Protein AF-A0A6B2G259-F1 (afdb_monomer_lite)

Secondary structure (DSSP, 8-state):
-HHHHHHHHHHHHHTS-HHHHHHHHTTTHHHHHHHHHHHS-HHHHHHHHHHHHHHHHH--HHHHHHHHTTTHHHHHHHHHHH-S-HHHHHHHHHHHHHHHHHHHHTT-HHHHHHHHHHTT-HHHHHHHHHTTT-

Foldseek 3Di:
DVLLVVLLVLLVQLLDDPVSVVVCVVVPCVVVLLVCLVPNDPSNVQSSLSNVLSNLVNDAPVRCVVVLVDCNLLSLLVQLVVPPCVVSVVSSLVSVVSVCVRCVVVVNNVVSVVSNVVSVVVVSNVVVVVVVVD

Organism: Myxobolus squamalis (NCBI:txid59785)

pLDDT: mean 87.0, std 11.61, range [33.44, 96.0]

Sequence (134 aa):
KIKKELYWLLSNIAAGSRQQMLTLFSLNLFSQIIRDLELGEFQVKREACWVISNIMHVCTIEEVQPFIDSKILFFMKKFLESGDDTQMISVVLEVFVILFRMYTSNNKKYYFCEKIEESGCNSFITTHFRSRCD

Structure (mmCIF, N/CA/C/O backbone):
data_AF-A0A6B2G259-F1
#
_entry.id   AF-A0A6B2G259-F1
#
loop_
_atom_site.group_PDB
_atom_site.id
_atom_site.type_symbol
_atom_site.label_atom_id
_atom_site.label_alt_id
_atom_site.label_comp_id
_atom_site.label_asym_id
_atom_site.label_entity_id
_atom_site.label_seq_id
_atom_site.pdbx_PDB_ins_code
_atom_site.Cartn_x
_atom_site.Cartn_y
_atom_site.Cartn_z
_atom_site.occupancy
_atom_site.B_iso_or_equiv
_atom_site.auth_seq_id
_atom_site.auth_comp_id
_atom_site.auth_asym_id
_atom_site.auth_atom_id
_atom_site.pdbx_PDB_model_num
ATOM 1 N N . LYS A 1 1 ? -12.751 -6.385 15.600 1.00 81.31 1 LYS A N 1
ATOM 2 C CA . LYS A 1 1 ? -11.960 -7.538 16.119 1.00 81.31 1 LYS A CA 1
ATOM 3 C C . LYS A 1 1 ? -11.702 -8.614 15.055 1.00 81.31 1 LYS A C 1
ATOM 5 O O . LYS A 1 1 ? -10.555 -8.743 14.665 1.00 81.31 1 LYS A O 1
ATOM 10 N N . ILE A 1 2 ? -12.730 -9.283 14.510 1.00 91.88 2 ILE A N 1
ATOM 11 C CA . ILE A 1 2 ? -12.572 -10.371 13.511 1.00 91.88 2 ILE A CA 1
ATOM 12 C C . ILE A 1 2 ? -11.746 -9.947 12.285 1.00 91.88 2 ILE A C 1
ATOM 14 O O . ILE A 1 2 ? -10.771 -10.603 11.951 1.00 91.88 2 ILE A O 1
ATOM 18 N N . LYS A 1 3 ? -12.071 -8.812 11.646 1.00 92.12 3 LYS A N 1
ATOM 19 C CA . LYS A 1 3 ? -11.311 -8.324 10.477 1.00 92.12 3 LYS A CA 1
ATOM 20 C C . LYS A 1 3 ? -9.823 -8.096 10.762 1.00 92.12 3 LYS A C 1
ATOM 22 O O . LYS A 1 3 ? -8.993 -8.360 9.907 1.00 92.12 3 LYS A O 1
ATOM 27 N N . LYS A 1 4 ? -9.493 -7.616 11.964 1.00 92.62 4 LYS A N 1
ATOM 28 C CA . LYS A 1 4 ? -8.105 -7.406 12.388 1.00 92.62 4 LYS A CA 1
ATOM 29 C C . LYS A 1 4 ? -7.357 -8.741 12.445 1.00 92.62 4 LYS A C 1
ATOM 31 O O . LYS A 1 4 ? -6.281 -8.858 11.882 1.00 92.62 4 LYS A O 1
ATOM 36 N N . GLU A 1 5 ? -7.948 -9.743 13.094 1.00 94.06 5 GLU A N 1
ATOM 37 C CA . GLU A 1 5 ? -7.369 -11.091 13.202 1.00 94.06 5 GLU A CA 1
ATOM 38 C C . GLU A 1 5 ? -7.267 -11.778 11.835 1.00 94.06 5 GLU A C 1
ATOM 40 O O . GLU A 1 5 ? -6.277 -12.447 11.555 1.00 94.06 5 GLU A O 1
ATOM 45 N N . LEU A 1 6 ? -8.244 -11.548 10.953 1.00 94.19 6 LEU A N 1
ATOM 46 C CA . LEU A 1 6 ? -8.196 -12.019 9.573 1.00 94.19 6 LEU A CA 1
ATOM 47 C C . LEU A 1 6 ? -7.020 -11.400 8.807 1.00 94.19 6 LEU A C 1
ATOM 49 O O . LEU A 1 6 ? -6.261 -12.133 8.187 1.00 94.19 6 LEU A O 1
ATOM 53 N N . TYR A 1 7 ? -6.838 -10.078 8.856 1.00 95.31 7 TYR A N 1
ATOM 54 C CA . TYR A 1 7 ? -5.707 -9.436 8.178 1.00 95.31 7 TYR A CA 1
ATOM 55 C C . TYR A 1 7 ? -4.359 -9.842 8.765 1.00 95.31 7 TYR A C 1
ATOM 57 O O . TYR A 1 7 ? -3.420 -10.067 8.008 1.00 95.31 7 TYR A O 1
ATOM 65 N N . TRP A 1 8 ? -4.284 -10.025 10.081 1.00 94.00 8 TRP A N 1
ATOM 66 C CA . TRP A 1 8 ? -3.103 -10.591 10.725 1.00 94.00 8 TRP A CA 1
ATOM 67 C C . TRP A 1 8 ? -2.791 -12.011 10.216 1.00 94.00 8 TRP A C 1
ATOM 69 O O . TRP A 1 8 ? -1.645 -12.340 9.929 1.00 94.00 8 TRP A O 1
ATOM 79 N N . LEU A 1 9 ? -3.804 -12.862 10.034 1.00 95.12 9 LEU A N 1
ATOM 80 C CA . LEU A 1 9 ? -3.608 -14.189 9.445 1.00 95.12 9 LEU A CA 1
ATOM 81 C C . LEU A 1 9 ? -3.151 -14.095 7.980 1.00 95.12 9 LEU A C 1
ATOM 83 O O . LEU A 1 9 ? -2.232 -14.802 7.568 1.00 95.12 9 LEU A O 1
ATOM 87 N N . LEU A 1 10 ? -3.779 -13.219 7.193 1.00 94.50 10 LEU A N 1
ATOM 88 C CA . LEU A 1 10 ? -3.440 -13.016 5.784 1.00 94.50 10 LEU A CA 1
ATOM 89 C C . LEU A 1 10 ? -2.017 -12.480 5.605 1.00 94.50 10 LEU A C 1
ATOM 91 O O . LEU A 1 10 ? -1.360 -12.860 4.639 1.00 94.50 10 LEU A O 1
ATOM 95 N N . SER A 1 11 ? -1.515 -11.645 6.518 1.00 93.38 11 SER A N 1
ATOM 96 C CA . SER A 1 11 ? -0.155 -11.103 6.419 1.00 93.38 11 SER A CA 1
ATOM 97 C C . SER A 1 11 ? 0.889 -12.201 6.618 1.00 93.38 11 SER A C 1
ATOM 99 O O . SER A 1 11 ? 1.888 -12.218 5.899 1.00 93.38 11 SER A O 1
ATOM 101 N N . ASN A 1 12 ? 0.618 -13.173 7.494 1.00 94.94 12 ASN A N 1
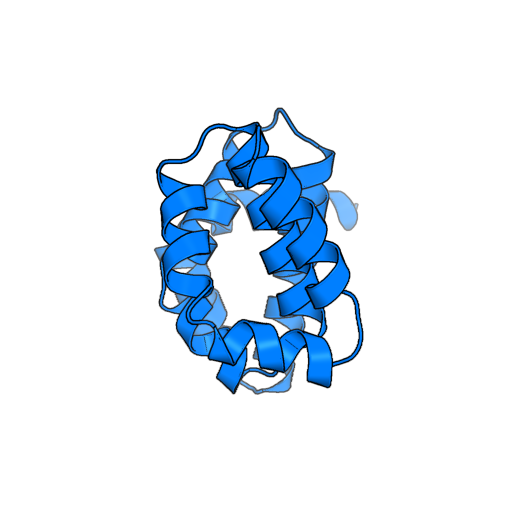ATOM 102 C CA . ASN A 1 12 ? 1.460 -14.359 7.664 1.00 94.94 12 ASN A CA 1
ATOM 103 C C . ASN A 1 12 ? 1.464 -15.248 6.411 1.00 94.94 12 ASN A C 1
ATOM 105 O O . ASN A 1 12 ? 2.514 -15.759 6.030 1.00 94.94 12 ASN A O 1
ATOM 109 N N . ILE A 1 13 ? 0.316 -15.410 5.740 1.00 93.00 13 ILE A N 1
ATOM 110 C CA . ILE A 1 13 ? 0.242 -16.144 4.463 1.00 93.00 13 ILE A CA 1
ATOM 111 C C . ILE A 1 13 ? 1.016 -15.394 3.370 1.00 93.00 13 ILE A C 1
ATOM 113 O O . ILE A 1 13 ? 1.778 -16.012 2.628 1.00 93.00 13 ILE A O 1
ATOM 117 N N . ALA A 1 14 ? 0.864 -14.069 3.297 1.00 92.38 14 ALA A N 1
ATOM 118 C CA . ALA A 1 14 ? 1.564 -13.217 2.338 1.00 92.38 14 ALA A CA 1
ATOM 119 C C . ALA A 1 14 ? 3.091 -13.238 2.517 1.00 92.38 14 ALA A C 1
ATOM 121 O O . ALA A 1 14 ? 3.812 -13.143 1.530 1.00 92.38 14 ALA A O 1
ATOM 122 N N . ALA A 1 15 ? 3.577 -13.383 3.754 1.00 91.62 15 ALA A N 1
ATOM 123 C CA . ALA A 1 15 ? 5.002 -13.513 4.074 1.00 91.62 15 ALA A CA 1
ATOM 124 C C . ALA A 1 15 ? 5.578 -14.915 3.797 1.00 91.62 15 ALA A C 1
ATOM 126 O O . ALA A 1 15 ? 6.773 -15.138 3.986 1.00 91.62 15 ALA A O 1
ATOM 127 N N . GLY A 1 16 ? 4.733 -15.873 3.407 1.00 90.31 16 GLY A N 1
ATOM 128 C CA . GLY A 1 16 ? 5.135 -17.237 3.096 1.00 90.31 16 GLY A CA 1
ATOM 129 C C . GLY A 1 16 ? 5.794 -17.377 1.719 1.00 90.31 16 GLY A C 1
ATOM 130 O O . GLY A 1 16 ? 6.487 -16.499 1.213 1.00 90.31 16 GLY A O 1
ATOM 131 N N . SER A 1 17 ? 5.584 -18.525 1.081 1.00 90.38 17 SER A N 1
ATOM 132 C CA . SER A 1 17 ? 6.085 -18.789 -0.271 1.00 90.38 17 SER A CA 1
ATOM 133 C C . SER A 1 17 ? 5.356 -17.957 -1.333 1.00 90.38 17 SER A C 1
ATOM 135 O O . SER A 1 17 ? 4.186 -17.607 -1.178 1.00 90.38 17 SER A O 1
ATOM 137 N N . ARG A 1 18 ? 5.998 -17.735 -2.489 1.00 88.81 18 ARG A N 1
ATOM 138 C CA . ARG A 1 18 ? 5.353 -17.073 -3.636 1.00 88.81 18 ARG A CA 1
ATOM 139 C C . ARG A 1 18 ? 4.046 -17.759 -4.049 1.00 88.81 18 ARG A C 1
ATOM 141 O O . ARG A 1 18 ? 3.097 -17.072 -4.395 1.00 88.81 18 ARG A O 1
ATOM 148 N N . GLN A 1 19 ? 3.953 -19.086 -3.933 1.00 90.75 19 GLN A N 1
ATOM 149 C CA . GLN A 1 19 ? 2.709 -19.810 -4.202 1.00 90.75 19 GLN A CA 1
ATOM 150 C C . GLN A 1 19 ? 1.589 -19.427 -3.222 1.00 90.75 19 GLN A C 1
ATOM 152 O O . GLN A 1 19 ? 0.459 -19.224 -3.652 1.00 90.75 19 GLN A O 1
ATOM 157 N N . GLN A 1 20 ? 1.897 -19.297 -1.927 1.00 91.38 20 GLN A N 1
ATOM 158 C CA . GLN A 1 20 ? 0.939 -18.854 -0.904 1.00 91.38 20 GLN A CA 1
ATOM 159 C C . GLN A 1 20 ? 0.521 -17.396 -1.097 1.00 91.38 20 GLN A C 1
ATOM 161 O O . GLN A 1 20 ? -0.625 -17.041 -0.851 1.00 91.38 20 GLN A O 1
ATOM 166 N N . MET A 1 21 ? 1.425 -16.545 -1.571 1.00 89.81 21 MET A N 1
ATOM 167 C CA . MET A 1 21 ? 1.065 -15.179 -1.928 1.00 89.81 21 MET A CA 1
ATOM 168 C C . MET A 1 21 ? 0.157 -15.155 -3.171 1.00 89.81 21 MET A C 1
ATOM 170 O O . MET A 1 21 ? -0.875 -14.488 -3.159 1.00 89.81 21 MET A O 1
ATOM 174 N N . LEU A 1 22 ? 0.464 -15.933 -4.214 1.00 88.75 22 LEU A N 1
ATOM 175 C CA . LEU A 1 22 ? -0.356 -16.009 -5.431 1.00 88.75 22 LEU A CA 1
ATOM 176 C C . LEU A 1 22 ? -1.771 -16.538 -5.164 1.00 88.75 22 LEU A C 1
ATOM 178 O O . LEU A 1 22 ? -2.713 -16.126 -5.842 1.00 88.75 22 LEU A O 1
ATOM 182 N N . THR A 1 23 ? -1.968 -17.395 -4.156 1.00 88.50 23 THR A N 1
ATOM 183 C CA . THR A 1 23 ? -3.328 -17.773 -3.745 1.00 88.50 23 THR A CA 1
ATOM 184 C C . THR A 1 23 ? -4.098 -16.608 -3.128 1.00 88.50 23 THR A C 1
ATOM 186 O O . THR A 1 23 ? -5.318 -16.604 -3.198 1.00 88.50 23 THR A O 1
ATOM 189 N N . LEU A 1 24 ? -3.444 -15.581 -2.574 1.00 87.25 24 LEU A N 1
ATOM 190 C CA . LEU A 1 24 ? -4.141 -14.362 -2.143 1.00 87.25 24 LEU A CA 1
ATOM 191 C C . LEU A 1 24 ? -4.642 -13.547 -3.338 1.00 87.25 24 LEU A C 1
ATOM 193 O O . LEU A 1 24 ? -5.725 -12.960 -3.266 1.00 87.25 24 LEU A O 1
ATOM 197 N N . PHE A 1 25 ? -3.896 -13.555 -4.447 1.00 83.19 25 PHE A N 1
ATOM 198 C CA . PHE A 1 25 ? -4.300 -12.872 -5.675 1.00 83.19 25 PHE A CA 1
ATOM 199 C C . PHE A 1 25 ? -5.579 -13.456 -6.277 1.00 83.19 25 PHE A C 1
ATOM 201 O O . PHE A 1 25 ? -6.441 -12.707 -6.740 1.00 83.19 25 PHE A O 1
ATOM 208 N N . SER A 1 26 ? -5.749 -14.776 -6.215 1.00 81.88 26 SER A N 1
ATOM 209 C CA . SER A 1 26 ? -6.932 -15.448 -6.761 1.00 81.88 26 SER A CA 1
ATOM 210 C C . SER A 1 26 ? -8.206 -15.261 -5.927 1.00 81.88 26 SER A C 1
ATOM 212 O O . SER A 1 26 ? -9.299 -15.526 -6.420 1.00 81.88 26 SER A O 1
ATOM 214 N N . LEU A 1 27 ? -8.101 -14.770 -4.688 1.00 82.00 27 LEU A N 1
ATOM 215 C CA . LEU A 1 27 ? -9.230 -14.633 -3.758 1.00 82.00 27 LEU A CA 1
ATOM 216 C C . LEU A 1 27 ? -9.958 -13.277 -3.842 1.00 82.00 27 LEU A C 1
ATOM 218 O O . LEU A 1 27 ? -10.805 -12.988 -2.998 1.00 82.00 27 LEU A O 1
ATOM 222 N N . ASN A 1 28 ? -9.636 -12.424 -4.824 1.00 75.62 28 ASN A N 1
ATOM 223 C CA . ASN A 1 28 ? -10.167 -11.055 -4.952 1.00 75.62 28 ASN A CA 1
ATOM 224 C C . ASN A 1 28 ? -10.015 -10.215 -3.659 1.00 75.62 28 ASN A C 1
ATOM 226 O O . ASN A 1 28 ? -10.785 -9.291 -3.388 1.00 75.62 28 ASN A O 1
ATOM 230 N N . LEU A 1 29 ? -9.004 -10.526 -2.842 1.00 83.69 29 LEU A N 1
ATOM 231 C CA . LEU A 1 29 ? -8.780 -9.875 -1.550 1.00 83.69 29 LEU A CA 1
ATOM 232 C C . LEU A 1 29 ? -8.358 -8.410 -1.697 1.00 83.69 29 LEU A C 1
ATOM 234 O O . LEU A 1 29 ? -8.543 -7.625 -0.773 1.00 83.69 29 LEU A O 1
ATOM 238 N N . PHE A 1 30 ? -7.835 -8.001 -2.851 1.00 82.62 30 PHE A N 1
ATOM 239 C CA . PHE A 1 30 ? -7.326 -6.639 -3.031 1.00 82.62 30 PHE A CA 1
ATOM 240 C C . PHE A 1 30 ? -8.400 -5.576 -3.005 1.00 82.62 30 PHE A C 1
ATOM 242 O O . PHE A 1 30 ? -8.236 -4.563 -2.330 1.00 82.62 30 PHE A O 1
ATOM 249 N N . SER A 1 31 ? -9.529 -5.822 -3.665 1.00 85.69 31 SER A N 1
ATOM 250 C CA . SER A 1 31 ? -10.671 -4.910 -3.606 1.00 85.69 31 SER A CA 1
ATOM 251 C C . SER A 1 31 ? -11.164 -4.728 -2.161 1.00 85.69 31 SER A C 1
ATOM 253 O O . SER A 1 31 ? -11.552 -3.629 -1.760 1.00 85.69 31 SER A O 1
ATOM 255 N N . GLN A 1 32 ? -11.081 -5.784 -1.345 1.00 89.88 32 GLN A N 1
ATOM 256 C CA . GLN A 1 32 ? -11.395 -5.748 0.081 1.00 89.88 32 GLN A CA 1
ATOM 257 C C . GLN A 1 32 ? -10.362 -4.953 0.892 1.00 89.88 32 GLN A C 1
ATOM 259 O O . GLN A 1 32 ? -10.752 -4.085 1.673 1.00 89.88 32 GLN A O 1
ATOM 264 N N . ILE A 1 33 ? -9.069 -5.213 0.678 1.00 90.44 33 ILE A N 1
ATOM 265 C CA . ILE A 1 33 ? -7.956 -4.540 1.361 1.00 90.44 33 ILE A CA 1
ATOM 266 C C . ILE A 1 33 ? -7.992 -3.034 1.098 1.00 90.44 33 ILE A C 1
ATOM 268 O O . ILE A 1 33 ? -7.974 -2.252 2.042 1.00 90.44 33 ILE A O 1
ATOM 272 N N . ILE A 1 34 ? -8.113 -2.619 -0.166 1.00 88.06 34 ILE A N 1
ATOM 273 C CA . ILE A 1 34 ? -8.213 -1.205 -0.563 1.00 88.06 34 ILE A CA 1
ATOM 274 C C . ILE A 1 34 ? -9.407 -0.534 0.127 1.00 88.06 34 ILE A C 1
ATOM 276 O O . ILE A 1 34 ? -9.270 0.555 0.685 1.00 88.06 34 ILE A O 1
ATOM 280 N N . ARG A 1 35 ? -10.566 -1.201 0.162 1.00 89.88 35 ARG A N 1
ATOM 281 C CA . ARG A 1 35 ? -11.760 -0.669 0.829 1.00 89.88 35 ARG A CA 1
ATOM 282 C C . ARG A 1 35 ? -11.573 -0.512 2.337 1.00 89.88 35 ARG A C 1
ATOM 284 O O . ARG A 1 35 ? -11.993 0.497 2.898 1.00 89.88 35 ARG A O 1
ATOM 291 N N . ASP A 1 36 ? -10.969 -1.492 3.001 1.00 92.44 36 ASP A N 1
ATOM 292 C CA . ASP A 1 36 ? -10.747 -1.432 4.448 1.00 92.44 36 ASP A CA 1
ATOM 293 C C . ASP A 1 36 ? -9.594 -0.479 4.823 1.00 92.44 36 ASP A C 1
ATOM 295 O O . ASP A 1 36 ? -9.643 0.117 5.896 1.00 92.44 36 ASP A O 1
ATOM 299 N N . LEU A 1 37 ? -8.612 -0.246 3.946 1.00 90.12 37 LEU A N 1
ATOM 300 C CA . LEU A 1 37 ? -7.628 0.836 4.103 1.00 90.12 37 LEU A CA 1
ATOM 301 C C . LEU A 1 37 ? -8.297 2.223 4.046 1.00 90.12 37 LEU A C 1
ATOM 303 O O . LEU A 1 37 ? -7.917 3.136 4.788 1.00 90.12 37 LEU A O 1
ATOM 307 N N . GLU A 1 38 ? -9.337 2.381 3.224 1.00 87.69 38 GLU A N 1
ATOM 308 C CA . GLU A 1 38 ? -10.106 3.625 3.113 1.00 87.69 38 GLU A CA 1
ATOM 309 C C . GLU A 1 38 ? -11.045 3.833 4.306 1.00 87.69 38 GLU A C 1
ATOM 311 O O . GLU A 1 38 ? -10.963 4.852 4.997 1.00 87.69 38 GLU A O 1
ATOM 316 N N . LEU A 1 39 ? -11.895 2.844 4.586 1.00 89.00 39 LEU A N 1
ATOM 317 C CA . LEU A 1 39 ? -13.062 2.986 5.465 1.00 89.00 39 LEU A CA 1
ATOM 318 C C . LEU A 1 39 ? -12.930 2.265 6.812 1.00 89.00 39 LEU A C 1
ATOM 320 O O . LEU A 1 39 ? -13.770 2.452 7.688 1.00 89.00 39 LEU A O 1
ATOM 324 N N . GLY A 1 40 ? -11.925 1.404 6.979 1.00 88.69 40 GLY A N 1
ATOM 325 C CA . GLY A 1 40 ? -11.764 0.595 8.184 1.00 88.69 40 GLY A CA 1
ATOM 326 C C . GLY A 1 40 ? -11.326 1.402 9.404 1.00 88.69 40 GLY A C 1
ATOM 327 O O . GLY A 1 40 ? -10.811 2.510 9.306 1.00 88.69 40 GLY A O 1
ATOM 328 N N . GLU A 1 41 ? -11.486 0.822 10.588 1.00 92.38 41 GLU A N 1
ATOM 329 C CA . GLU A 1 41 ? -10.906 1.376 11.814 1.00 92.38 41 GLU A CA 1
ATOM 330 C C . GLU A 1 41 ? -9.375 1.296 11.777 1.00 92.38 41 GLU A C 1
ATOM 332 O O . GLU A 1 41 ? -8.809 0.413 11.130 1.00 92.38 41 GLU A O 1
ATOM 337 N N . PHE A 1 42 ? -8.694 2.160 12.534 1.00 89.06 42 PHE A N 1
ATOM 338 C CA . PHE A 1 42 ? -7.230 2.258 12.536 1.00 89.06 42 PHE A CA 1
ATOM 339 C C . PHE A 1 42 ? -6.516 0.901 12.684 1.00 89.06 42 PHE A C 1
ATOM 341 O O . PHE A 1 42 ? -5.627 0.584 11.900 1.00 89.06 42 PHE A O 1
ATOM 348 N N . GLN A 1 43 ? -6.955 0.049 13.619 1.00 91.75 43 GLN A N 1
ATOM 349 C CA . GLN A 1 43 ? -6.355 -1.279 13.807 1.00 91.75 43 GLN A CA 1
ATOM 350 C C . GLN A 1 43 ? -6.509 -2.180 12.573 1.00 91.75 43 GLN A C 1
ATOM 352 O O . GLN A 1 43 ? -5.609 -2.948 12.264 1.00 91.75 43 GLN A O 1
ATOM 357 N N . VAL A 1 44 ? -7.635 -2.093 11.861 1.00 94.19 44 VAL A N 1
ATOM 358 C CA . VAL A 1 44 ? -7.870 -2.863 10.631 1.00 94.19 44 VAL A CA 1
ATOM 359 C C . VAL A 1 44 ? -6.992 -2.331 9.502 1.00 94.19 44 VAL A C 1
ATOM 361 O O . VAL A 1 44 ? -6.361 -3.128 8.813 1.00 94.19 44 VAL A O 1
ATOM 364 N N . LYS A 1 45 ? -6.893 -1.003 9.352 1.00 92.88 45 LYS A N 1
ATOM 365 C CA . LYS A 1 45 ? -6.004 -0.364 8.368 1.00 92.88 45 LYS A CA 1
ATOM 366 C C . LYS A 1 45 ? -4.553 -0.785 8.574 1.00 92.88 45 LYS A C 1
ATOM 368 O O . LYS A 1 45 ? -3.861 -1.093 7.608 1.00 92.88 45 LYS A O 1
ATOM 373 N N . ARG A 1 46 ? -4.111 -0.827 9.832 1.00 92.62 46 ARG A N 1
ATOM 374 C CA . ARG A 1 46 ? -2.749 -1.206 10.203 1.00 92.62 46 ARG A CA 1
ATOM 375 C C . ARG A 1 46 ? -2.409 -2.628 9.759 1.00 92.62 46 ARG A C 1
ATOM 377 O O . ARG A 1 46 ? -1.424 -2.829 9.059 1.00 92.62 46 ARG A O 1
ATOM 384 N N . GLU A 1 47 ? -3.253 -3.603 10.095 1.00 94.69 47 GLU A N 1
ATOM 385 C CA . GLU A 1 47 ? -3.031 -4.997 9.683 1.00 94.69 47 GLU A CA 1
ATOM 386 C C . GLU A 1 47 ? -3.178 -5.181 8.163 1.00 94.69 47 GLU A C 1
ATOM 388 O O . GLU A 1 47 ? -2.411 -5.917 7.550 1.00 94.69 47 GLU A O 1
ATOM 393 N N . ALA A 1 48 ? -4.109 -4.472 7.518 1.00 93.38 48 ALA A N 1
ATOM 394 C CA . ALA A 1 48 ? -4.237 -4.489 6.060 1.00 93.38 48 ALA A CA 1
ATOM 395 C C . ALA A 1 48 ? -2.974 -3.947 5.362 1.00 93.38 48 ALA A C 1
ATOM 397 O O . ALA A 1 48 ? -2.552 -4.477 4.334 1.00 93.38 48 ALA A O 1
ATOM 398 N N . CYS A 1 49 ? -2.330 -2.929 5.937 1.00 93.25 49 CYS A N 1
ATOM 399 C CA . CYS A 1 49 ? -1.073 -2.394 5.424 1.00 93.25 49 CYS A CA 1
ATOM 400 C C . CYS A 1 49 ? 0.089 -3.392 5.573 1.00 93.25 49 CYS A C 1
ATOM 402 O O . CYS A 1 49 ? 0.924 -3.480 4.675 1.00 93.25 49 CYS A O 1
ATOM 404 N N . TRP A 1 50 ? 0.113 -4.198 6.640 1.00 94.12 50 TRP A N 1
ATOM 405 C CA . TRP A 1 50 ? 1.064 -5.311 6.772 1.00 94.12 50 TRP A CA 1
ATOM 406 C C . TRP A 1 50 ? 0.900 -6.357 5.669 1.00 94.12 50 TRP A C 1
ATOM 408 O O . TRP A 1 50 ? 1.895 -6.798 5.094 1.00 94.12 50 TRP A O 1
ATOM 418 N N . VAL A 1 51 ? -0.342 -6.721 5.328 1.00 93.75 51 VAL A N 1
ATOM 419 C CA . VAL A 1 51 ? -0.615 -7.631 4.201 1.00 93.75 51 VAL A CA 1
ATOM 420 C C . VAL A 1 51 ? -0.022 -7.074 2.911 1.00 93.75 51 VAL A C 1
ATOM 422 O O . VAL A 1 51 ? 0.715 -7.778 2.228 1.00 93.75 51 VAL A O 1
ATOM 425 N N . ILE A 1 52 ? -0.302 -5.805 2.596 1.00 91.88 52 ILE A N 1
ATOM 426 C CA . ILE A 1 52 ? 0.244 -5.146 1.405 1.00 91.88 52 ILE A CA 1
ATOM 427 C C . ILE A 1 52 ? 1.768 -5.159 1.414 1.00 91.88 52 ILE A C 1
ATOM 429 O O . ILE A 1 52 ? 2.357 -5.518 0.400 1.00 91.88 52 ILE A O 1
ATOM 433 N N . SER A 1 53 ? 2.402 -4.799 2.533 1.00 93.25 53 SER A N 1
ATOM 434 C CA . SER A 1 53 ? 3.863 -4.770 2.623 1.00 93.25 53 SER A CA 1
ATOM 435 C C . SER A 1 53 ? 4.460 -6.119 2.242 1.00 93.25 53 SER A C 1
ATOM 437 O O . SER A 1 53 ? 5.256 -6.201 1.309 1.00 93.25 53 SER A O 1
ATOM 439 N N . ASN A 1 54 ? 3.985 -7.194 2.876 1.00 93.88 54 ASN A N 1
ATOM 440 C CA . ASN A 1 54 ? 4.472 -8.550 2.621 1.00 93.88 54 ASN A CA 1
ATOM 441 C C . ASN A 1 54 ? 4.257 -8.979 1.166 1.00 93.88 54 ASN A C 1
ATOM 443 O O . ASN A 1 54 ? 5.136 -9.596 0.573 1.00 93.88 54 ASN A O 1
ATOM 447 N N . ILE A 1 55 ? 3.128 -8.597 0.566 1.00 91.38 55 ILE A N 1
ATOM 448 C CA . ILE A 1 55 ? 2.856 -8.846 -0.852 1.00 91.38 55 ILE A CA 1
ATOM 449 C C . ILE A 1 55 ? 3.877 -8.125 -1.741 1.00 91.38 55 ILE A C 1
ATOM 451 O O . ILE A 1 55 ? 4.446 -8.747 -2.639 1.00 91.38 55 ILE A O 1
ATOM 455 N N . MET A 1 56 ? 4.170 -6.850 -1.475 1.00 91.38 56 MET A N 1
ATOM 456 C CA . MET A 1 56 ? 5.101 -6.051 -2.283 1.00 91.38 56 MET A CA 1
ATOM 457 C C . MET A 1 56 ? 6.524 -6.627 -2.301 1.00 91.38 56 MET A C 1
ATOM 459 O O . MET A 1 56 ? 7.202 -6.512 -3.319 1.00 91.38 56 MET A O 1
ATOM 463 N N . HIS A 1 57 ? 6.963 -7.303 -1.233 1.00 91.12 57 HIS A N 1
ATOM 464 C CA . HIS A 1 57 ? 8.281 -7.953 -1.178 1.00 91.12 57 HIS A CA 1
ATOM 465 C C . HIS A 1 57 ? 8.464 -9.099 -2.185 1.00 91.12 57 HIS A C 1
ATOM 467 O O . HIS A 1 57 ? 9.598 -9.408 -2.549 1.00 91.12 57 HIS A O 1
ATOM 473 N N . VAL A 1 58 ? 7.381 -9.750 -2.617 1.00 90.12 58 VAL A N 1
ATOM 474 C CA . VAL A 1 58 ? 7.436 -10.977 -3.437 1.00 90.12 58 VAL A CA 1
ATOM 475 C C . VAL A 1 58 ? 6.738 -10.846 -4.793 1.00 90.12 58 VAL A C 1
ATOM 477 O O . VAL A 1 58 ? 6.703 -11.813 -5.565 1.00 90.12 58 VAL A O 1
ATOM 480 N N . CYS A 1 59 ? 6.166 -9.678 -5.091 1.00 89.62 59 CYS A N 1
ATOM 481 C CA . CYS A 1 59 ? 5.487 -9.416 -6.355 1.00 89.62 59 CYS A CA 1
ATOM 482 C C . CYS A 1 59 ? 6.447 -9.051 -7.490 1.00 89.62 59 CYS A C 1
ATOM 484 O O . CYS A 1 59 ? 7.524 -8.490 -7.293 1.00 89.62 59 CYS A O 1
ATOM 486 N N . THR A 1 60 ? 6.001 -9.352 -8.702 1.00 92.50 60 THR A N 1
ATOM 487 C CA . THR A 1 60 ? 6.565 -8.853 -9.960 1.00 92.50 60 THR A CA 1
ATOM 488 C C . THR A 1 60 ? 5.998 -7.475 -10.297 1.00 92.50 60 THR A C 1
ATOM 490 O O . THR A 1 60 ? 4.994 -7.048 -9.724 1.00 92.50 60 THR A O 1
ATOM 493 N N . ILE A 1 61 ? 6.611 -6.770 -11.252 1.00 93.06 61 ILE A N 1
ATOM 494 C CA . ILE A 1 61 ? 6.121 -5.448 -11.657 1.00 93.06 61 ILE A CA 1
ATOM 495 C C . ILE A 1 61 ? 4.728 -5.526 -12.292 1.00 93.06 61 ILE A C 1
ATOM 497 O O . ILE A 1 61 ? 3.907 -4.642 -12.065 1.00 93.06 61 ILE A O 1
ATOM 501 N N . GLU A 1 62 ? 4.429 -6.596 -13.026 1.00 91.50 62 GLU A N 1
ATOM 502 C CA . GLU A 1 62 ? 3.117 -6.849 -13.623 1.00 91.50 62 GLU A CA 1
ATOM 503 C C . GLU A 1 62 ? 2.038 -7.039 -12.552 1.00 91.50 62 GLU A C 1
ATOM 505 O O . GLU A 1 62 ? 0.922 -6.551 -12.706 1.00 91.50 62 GLU A O 1
ATOM 510 N N . GLU A 1 63 ? 2.379 -7.709 -11.450 1.00 90.50 63 GLU A N 1
ATOM 511 C CA . GLU A 1 63 ? 1.471 -7.924 -10.319 1.00 90.50 63 GLU A CA 1
ATOM 512 C C . GLU A 1 63 ? 1.281 -6.661 -9.484 1.00 90.50 63 GLU A C 1
ATOM 514 O O . GLU A 1 63 ? 0.185 -6.432 -8.985 1.00 90.50 63 GLU A O 1
ATOM 519 N N . VAL A 1 64 ? 2.320 -5.834 -9.340 1.00 91.12 64 VAL A N 1
ATOM 520 C CA . VAL A 1 64 ? 2.270 -4.566 -8.597 1.00 91.12 64 VAL A CA 1
ATOM 521 C C . VAL A 1 64 ? 1.506 -3.478 -9.355 1.00 91.12 64 VAL A C 1
ATOM 523 O O . VAL A 1 64 ? 0.863 -2.634 -8.730 1.00 91.12 64 VAL A O 1
ATOM 526 N N . GLN A 1 65 ? 1.537 -3.492 -10.686 1.00 90.69 65 GLN A N 1
ATOM 527 C CA . GLN A 1 65 ? 0.988 -2.424 -11.525 1.00 90.69 65 GLN A CA 1
ATOM 528 C C . GLN A 1 65 ? -0.475 -2.050 -11.187 1.00 90.69 65 GLN A C 1
ATOM 530 O O . GLN A 1 65 ? -0.726 -0.868 -10.939 1.00 90.69 65 GLN A O 1
ATOM 535 N N . PRO A 1 66 ? -1.426 -2.998 -11.038 1.00 87.94 66 PRO A N 1
ATOM 536 C CA . PRO A 1 66 ? -2.806 -2.670 -10.673 1.00 87.94 66 PRO A CA 1
ATOM 537 C C . PRO A 1 66 ? -2.940 -1.995 -9.302 1.00 87.94 66 PRO A C 1
ATOM 539 O O . PRO A 1 66 ? -3.898 -1.263 -9.068 1.00 87.94 66 PRO A O 1
ATOM 542 N N . PHE A 1 67 ? -1.998 -2.227 -8.382 1.00 87.62 67 PHE A N 1
ATOM 543 C CA . PHE A 1 67 ? -1.993 -1.555 -7.084 1.00 87.62 67 PHE A CA 1
ATOM 544 C C . PHE A 1 67 ? -1.558 -0.106 -7.215 1.00 87.62 67 PHE A C 1
ATOM 546 O O . PHE A 1 67 ? -2.196 0.761 -6.619 1.00 87.62 67 PHE A O 1
ATOM 553 N N . ILE A 1 68 ? -0.507 0.159 -7.991 1.00 90.94 68 ILE A N 1
ATOM 554 C CA . ILE A 1 68 ? -0.012 1.518 -8.246 1.00 90.94 68 ILE A CA 1
ATOM 555 C C . ILE A 1 68 ? -1.061 2.353 -8.971 1.00 90.94 68 ILE A C 1
ATOM 557 O O . ILE A 1 68 ? -1.244 3.520 -8.638 1.00 90.94 68 ILE A O 1
ATOM 561 N N . ASP A 1 69 ? -1.800 1.731 -9.884 1.00 87.31 69 ASP A N 1
ATOM 562 C CA . ASP A 1 69 ? -2.885 2.379 -10.622 1.00 87.31 69 ASP A CA 1
ATOM 563 C C . ASP A 1 69 ? -4.160 2.542 -9.765 1.00 87.31 69 ASP A C 1
ATOM 565 O O . ASP A 1 69 ? -5.111 3.217 -10.160 1.00 87.31 69 ASP A O 1
ATOM 569 N N . SER A 1 70 ? -4.182 1.945 -8.567 1.00 84.50 70 SER A N 1
ATOM 570 C CA . SER A 1 70 ? -5.239 2.102 -7.566 1.00 84.50 70 SER A CA 1
ATOM 571 C C . SER A 1 70 ? -4.898 3.181 -6.520 1.00 84.50 70 SER A C 1
ATOM 573 O O . SER A 1 70 ? -3.933 3.931 -6.629 1.00 84.50 70 SER A O 1
ATOM 575 N N . LYS A 1 71 ? -5.675 3.249 -5.431 1.00 84.38 71 LYS A N 1
ATOM 576 C CA . LYS A 1 71 ? -5.477 4.214 -4.334 1.00 84.38 71 LYS A CA 1
ATOM 577 C C . LYS A 1 71 ? -4.338 3.858 -3.362 1.00 84.38 71 LYS A C 1
ATOM 579 O O . LYS A 1 71 ? -4.244 4.470 -2.299 1.00 84.38 71 LYS A O 1
ATOM 584 N N . ILE A 1 72 ? -3.474 2.886 -3.660 1.00 87.81 72 ILE A N 1
ATOM 585 C CA . ILE A 1 72 ? -2.506 2.399 -2.663 1.00 87.81 72 ILE A CA 1
ATOM 586 C C . ILE A 1 72 ? -1.502 3.468 -2.226 1.00 87.81 72 ILE A C 1
ATOM 588 O O . ILE A 1 72 ? -1.238 3.612 -1.032 1.00 87.81 72 ILE A O 1
ATOM 592 N N . LEU A 1 73 ? -1.027 4.284 -3.171 1.00 90.81 73 LEU A N 1
ATOM 593 C CA . LEU A 1 73 ? -0.114 5.390 -2.889 1.00 90.81 73 LEU A CA 1
ATOM 594 C C . LEU A 1 73 ? -0.782 6.456 -2.012 1.00 90.81 73 LEU A C 1
ATOM 596 O O . LEU A 1 73 ? -0.150 7.008 -1.114 1.00 90.81 73 LEU A O 1
ATOM 600 N N . PHE A 1 74 ? -2.081 6.693 -2.205 1.00 88.75 74 PHE A N 1
ATOM 601 C CA . PHE A 1 74 ? -2.856 7.594 -1.355 1.00 88.75 74 PHE A CA 1
ATOM 602 C C . PHE A 1 74 ? -2.972 7.072 0.086 1.00 88.75 74 PHE A C 1
ATOM 604 O O . PHE A 1 74 ? -2.855 7.849 1.033 1.00 88.75 74 PHE A O 1
ATOM 611 N N . PHE A 1 75 ? -3.151 5.764 0.294 1.00 87.94 75 PHE A N 1
ATOM 612 C CA . PHE A 1 75 ? -3.162 5.210 1.654 1.00 87.94 75 PHE A CA 1
ATOM 613 C C . PHE A 1 75 ? -1.787 5.258 2.309 1.00 87.94 75 PHE A C 1
ATOM 615 O O . PHE A 1 75 ? -1.687 5.624 3.478 1.00 87.94 75 PHE A O 1
ATOM 622 N N . MET A 1 76 ? -0.726 4.957 1.560 1.00 90.12 76 MET A N 1
ATOM 623 C CA . MET A 1 76 ? 0.648 5.103 2.045 1.00 90.12 76 MET A CA 1
ATOM 624 C C . MET A 1 76 ? 0.924 6.541 2.491 1.00 90.12 76 MET A C 1
ATOM 626 O O . MET A 1 76 ? 1.429 6.749 3.592 1.00 90.12 76 MET A O 1
ATOM 630 N N . LYS A 1 77 ? 0.491 7.539 1.708 1.00 89.75 77 LYS A N 1
ATOM 631 C CA . LYS A 1 77 ? 0.535 8.952 2.109 1.00 89.75 77 LYS A CA 1
ATOM 632 C C . LYS A 1 77 ? -0.154 9.195 3.446 1.00 89.75 77 LYS A C 1
ATOM 634 O O . LYS A 1 77 ? 0.414 9.865 4.296 1.00 89.75 77 LYS A O 1
ATOM 639 N N . LYS A 1 78 ? -1.353 8.644 3.656 1.00 88.00 78 LYS A N 1
ATOM 640 C CA . LYS A 1 78 ? -2.109 8.837 4.904 1.00 88.00 78 LYS A CA 1
ATOM 641 C C . LYS A 1 78 ? -1.369 8.305 6.133 1.00 88.00 78 LYS A C 1
ATOM 643 O O . LYS A 1 78 ? -1.417 8.947 7.178 1.00 88.00 78 LYS A O 1
ATOM 648 N N . PHE A 1 79 ? -0.660 7.184 6.009 1.00 88.06 79 PHE A N 1
ATOM 649 C CA . PHE A 1 79 ? 0.201 6.688 7.087 1.00 88.06 79 PHE A CA 1
ATOM 650 C C . PHE A 1 79 ? 1.386 7.627 7.352 1.00 88.06 79 PHE A C 1
ATOM 652 O O . PHE A 1 79 ? 1.653 7.936 8.512 1.00 88.06 79 PHE A O 1
ATOM 659 N N . LEU A 1 80 ? 2.039 8.141 6.303 1.00 89.06 80 LEU A N 1
ATOM 660 C CA . LEU A 1 80 ? 3.130 9.116 6.443 1.00 89.06 80 LEU A CA 1
ATOM 661 C C . LEU A 1 80 ? 2.656 10.443 7.061 1.00 89.06 80 LEU A C 1
ATOM 663 O O . LEU A 1 80 ? 3.356 11.006 7.895 1.00 89.06 80 LEU A O 1
ATOM 667 N N . GLU A 1 81 ? 1.467 10.921 6.685 1.00 87.12 81 GLU A N 1
ATOM 668 C CA . GLU A 1 81 ? 0.848 12.144 7.216 1.00 87.12 81 GLU A CA 1
ATOM 669 C C . GLU A 1 81 ? 0.465 12.019 8.688 1.00 87.12 81 GLU A C 1
ATOM 671 O O . GLU A 1 81 ? 0.541 13.006 9.413 1.00 87.12 81 GLU A O 1
ATOM 676 N N . SER A 1 82 ? 0.030 10.830 9.120 1.00 83.56 82 SER A N 1
ATOM 677 C CA . SER A 1 82 ? -0.433 10.649 10.495 1.00 83.56 82 SER A CA 1
ATOM 678 C C . SER A 1 82 ? 0.674 10.878 11.519 1.00 83.56 82 SER A C 1
ATOM 680 O O . SER A 1 82 ? 0.379 11.362 12.599 1.00 83.56 82 SER A O 1
ATOM 682 N N . GLY A 1 83 ? 1.935 10.556 11.199 1.00 77.12 83 GLY A N 1
ATOM 683 C CA . GLY A 1 83 ? 3.088 10.807 12.075 1.00 77.12 83 GLY A CA 1
ATOM 684 C C . GLY A 1 83 ? 3.139 9.982 13.373 1.00 77.12 83 GLY A C 1
ATOM 685 O O . GLY A 1 83 ? 4.212 9.842 13.951 1.00 77.12 83 GLY A O 1
ATOM 686 N N . ASP A 1 84 ? 2.015 9.409 13.805 1.00 79.44 84 ASP A N 1
ATOM 687 C CA . ASP A 1 84 ? 1.837 8.827 15.139 1.00 79.44 84 ASP A CA 1
ATOM 688 C C . ASP A 1 84 ? 2.317 7.370 15.257 1.00 79.44 84 ASP A C 1
ATOM 690 O O . ASP A 1 84 ? 2.659 6.907 16.344 1.00 79.44 84 ASP A O 1
ATOM 694 N N . ASP A 1 85 ? 2.336 6.625 14.146 1.00 87.62 85 ASP A N 1
ATOM 695 C CA . ASP A 1 85 ? 2.709 5.207 14.118 1.00 87.62 85 ASP A CA 1
ATOM 696 C C . ASP A 1 85 ? 4.048 5.011 13.394 1.00 87.62 85 ASP A C 1
ATOM 698 O O . ASP A 1 85 ? 4.115 4.690 12.204 1.00 87.62 85 ASP A O 1
ATOM 702 N N . THR A 1 86 ? 5.143 5.218 14.130 1.00 89.44 86 THR A N 1
ATOM 703 C CA . THR A 1 86 ? 6.521 5.109 13.619 1.00 89.44 86 THR A CA 1
ATOM 704 C C . THR A 1 86 ? 6.821 3.742 13.000 1.00 89.44 86 THR A C 1
ATOM 706 O O . THR A 1 86 ? 7.604 3.648 12.048 1.00 89.44 86 THR A O 1
ATOM 709 N N . GLN A 1 87 ? 6.193 2.674 13.507 1.00 91.25 87 GLN A N 1
ATOM 710 C CA . GLN A 1 87 ? 6.341 1.336 12.938 1.00 91.25 87 GLN A CA 1
ATOM 711 C C . GLN A 1 87 ? 5.724 1.294 11.540 1.00 91.25 87 GLN A C 1
ATOM 713 O O . GLN A 1 87 ? 6.387 0.873 10.593 1.00 91.25 87 GLN A O 1
ATOM 718 N N . MET A 1 88 ? 4.497 1.790 11.383 1.00 90.69 88 MET A N 1
ATOM 719 C CA . MET A 1 88 ? 3.842 1.835 10.077 1.00 90.69 88 MET A CA 1
ATOM 720 C C . MET A 1 88 ? 4.517 2.779 9.095 1.00 90.69 88 MET A C 1
ATOM 722 O O . MET A 1 88 ? 4.603 2.452 7.915 1.00 90.69 88 MET A O 1
ATOM 726 N N . ILE A 1 89 ? 5.043 3.910 9.563 1.00 91.00 89 ILE A N 1
ATOM 727 C CA . ILE A 1 89 ? 5.853 4.808 8.732 1.00 91.00 89 ILE A CA 1
ATOM 728 C C . ILE A 1 89 ? 7.065 4.054 8.181 1.00 91.00 89 ILE A C 1
ATOM 730 O O . ILE A 1 89 ? 7.318 4.098 6.979 1.00 91.00 89 ILE A O 1
ATOM 734 N N . SER A 1 90 ? 7.774 3.309 9.032 1.00 91.19 90 SER A N 1
ATOM 735 C CA . SER A 1 90 ? 8.935 2.515 8.614 1.00 91.19 90 SER A CA 1
ATOM 736 C C . SER A 1 90 ? 8.561 1.462 7.567 1.00 91.19 90 SER A C 1
ATOM 738 O O . SER A 1 90 ? 9.229 1.371 6.539 1.00 91.19 90 SER A O 1
ATOM 740 N N . VAL A 1 91 ? 7.461 0.735 7.787 1.00 92.81 91 VAL A N 1
ATOM 741 C CA . VAL A 1 91 ? 6.927 -0.265 6.844 1.00 92.81 91 VAL A CA 1
ATOM 742 C C . VAL A 1 91 ? 6.574 0.376 5.500 1.00 92.81 91 VAL A C 1
ATOM 744 O O . VAL A 1 91 ? 6.969 -0.110 4.445 1.00 92.81 91 VAL A O 1
ATOM 747 N N . VAL A 1 92 ? 5.867 1.505 5.510 1.00 93.06 92 VAL A N 1
ATOM 748 C CA . VAL A 1 92 ? 5.467 2.204 4.281 1.00 93.06 92 VAL A CA 1
ATOM 749 C C . VAL A 1 92 ? 6.682 2.710 3.502 1.00 93.06 92 VAL A C 1
ATOM 751 O O . VAL A 1 92 ? 6.732 2.578 2.279 1.00 93.06 92 VAL A O 1
ATOM 754 N N . LEU A 1 93 ? 7.684 3.260 4.187 1.00 91.69 93 LEU A N 1
ATOM 755 C CA . LEU A 1 93 ? 8.923 3.707 3.551 1.00 91.69 93 LEU A CA 1
ATOM 756 C C . LEU A 1 93 ? 9.715 2.544 2.952 1.00 91.69 93 LEU A C 1
ATOM 758 O O . LEU A 1 93 ? 10.268 2.687 1.862 1.00 91.69 93 LEU A O 1
ATOM 762 N N . GLU A 1 94 ? 9.751 1.394 3.622 1.00 92.56 94 GLU A N 1
ATOM 763 C CA . GLU A 1 94 ? 10.350 0.175 3.079 1.00 92.56 94 GLU A CA 1
ATOM 764 C C . GLU A 1 94 ? 9.650 -0.264 1.788 1.00 92.56 94 GLU A C 1
ATOM 766 O O . GLU A 1 94 ? 10.320 -0.528 0.786 1.00 92.56 94 GLU A O 1
ATOM 771 N N . VAL A 1 95 ? 8.315 -0.224 1.753 1.00 93.62 95 VAL A N 1
ATOM 772 C CA . VAL A 1 95 ? 7.561 -0.495 0.523 1.00 93.62 95 VAL A CA 1
ATOM 773 C C . VAL A 1 95 ? 7.935 0.484 -0.589 1.00 93.62 95 VAL A C 1
ATOM 775 O O . VAL A 1 95 ? 8.175 0.053 -1.716 1.00 93.62 95 VAL A O 1
ATOM 778 N N . PHE A 1 96 ? 8.077 1.782 -0.301 1.00 93.12 96 PHE A N 1
ATOM 779 C CA . PHE A 1 96 ? 8.559 2.735 -1.307 1.00 93.12 96 PHE A CA 1
ATOM 780 C C . PHE A 1 96 ? 9.947 2.366 -1.840 1.00 93.12 96 PHE A C 1
ATOM 782 O O . PHE A 1 96 ? 10.150 2.412 -3.052 1.00 93.12 96 PHE A O 1
ATOM 789 N N . VAL A 1 97 ? 10.888 1.955 -0.982 1.00 92.62 97 VAL A N 1
ATOM 790 C CA . VAL A 1 97 ? 12.220 1.492 -1.422 1.00 92.62 97 VAL A CA 1
ATOM 791 C C . VAL A 1 97 ? 12.102 0.310 -2.385 1.00 92.62 97 VAL A C 1
ATOM 793 O O . VAL A 1 97 ? 12.772 0.297 -3.421 1.00 92.62 97 VAL A O 1
ATOM 796 N N . ILE A 1 98 ? 11.257 -0.671 -2.066 1.00 94.19 98 ILE A N 1
ATOM 797 C CA . ILE A 1 98 ? 11.026 -1.851 -2.912 1.00 94.19 98 ILE A CA 1
ATOM 798 C C . ILE A 1 98 ? 10.468 -1.432 -4.268 1.00 94.19 98 ILE A C 1
ATOM 800 O O . ILE A 1 98 ? 11.008 -1.830 -5.300 1.00 94.19 98 ILE A O 1
ATOM 804 N N . LEU A 1 99 ? 9.442 -0.582 -4.276 1.00 93.88 99 LEU A N 1
ATOM 805 C CA . LEU A 1 99 ? 8.813 -0.096 -5.500 1.00 93.88 99 LEU A CA 1
ATOM 806 C C . LEU A 1 99 ? 9.793 0.712 -6.359 1.00 93.88 99 LEU A C 1
ATOM 808 O O . LEU A 1 99 ? 9.915 0.446 -7.553 1.00 93.88 99 LEU A O 1
ATOM 812 N N . PHE A 1 100 ? 10.567 1.629 -5.770 1.00 93.56 100 PHE A N 1
ATOM 813 C CA . PHE A 1 100 ? 11.586 2.386 -6.505 1.00 93.56 100 PHE A CA 1
ATOM 814 C C . PHE A 1 100 ? 12.617 1.467 -7.159 1.00 93.56 100 PHE A C 1
ATOM 816 O O . PHE A 1 100 ? 12.939 1.651 -8.336 1.00 93.56 100 PHE A O 1
ATOM 823 N N . ARG A 1 101 ? 13.118 0.462 -6.431 1.00 93.94 101 ARG A N 1
ATOM 824 C CA . ARG A 1 101 ? 14.048 -0.534 -6.984 1.00 93.94 101 ARG A CA 1
ATOM 825 C C . ARG A 1 101 ? 13.397 -1.314 -8.123 1.00 93.94 101 ARG A C 1
ATOM 827 O O . ARG A 1 101 ? 13.965 -1.373 -9.209 1.00 93.94 101 ARG A O 1
ATOM 834 N N . MET A 1 102 ? 12.189 -1.830 -7.908 1.00 94.88 102 MET A N 1
ATOM 835 C CA . MET A 1 102 ? 11.439 -2.621 -8.885 1.00 94.88 102 MET A CA 1
ATOM 836 C C . MET A 1 102 ? 11.195 -1.850 -10.189 1.00 94.88 102 MET A C 1
ATOM 838 O O . MET A 1 102 ? 11.522 -2.345 -11.269 1.00 94.88 102 MET A O 1
ATOM 842 N N . TYR A 1 103 ? 10.6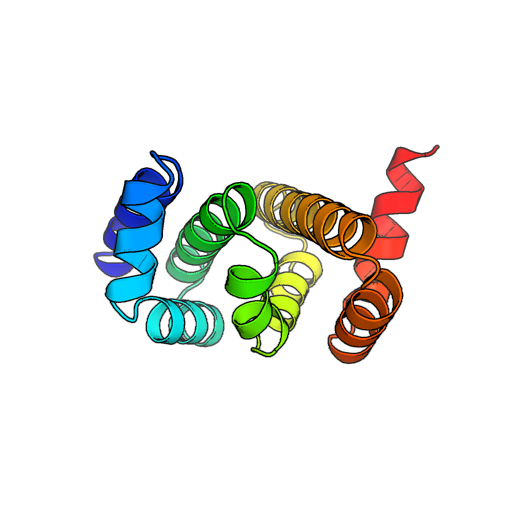80 -0.622 -10.111 1.00 94.88 103 TYR A N 1
ATOM 843 C CA . TYR A 1 103 ? 10.416 0.208 -11.289 1.00 94.88 103 TYR A CA 1
ATOM 844 C C . TYR A 1 103 ? 11.704 0.696 -11.964 1.00 94.88 103 TYR A C 1
ATOM 846 O O . TYR A 1 103 ? 11.738 0.826 -13.189 1.00 94.88 103 TYR A O 1
ATOM 854 N N . THR A 1 104 ? 12.787 0.907 -11.209 1.00 93.38 104 THR A N 1
ATOM 855 C CA . THR A 1 104 ? 14.098 1.257 -11.780 1.00 93.38 104 THR A CA 1
ATOM 856 C C . THR A 1 104 ? 14.696 0.097 -12.568 1.00 93.38 104 THR A C 1
ATOM 858 O O . THR A 1 104 ? 15.074 0.289 -13.722 1.00 93.38 104 THR A O 1
ATOM 861 N N . SER A 1 105 ? 14.720 -1.112 -12.001 1.00 95.62 105 SER A N 1
ATOM 862 C CA . SER A 1 105 ? 15.247 -2.313 -12.666 1.00 95.62 105 SER A CA 1
ATOM 863 C C . SER A 1 105 ? 14.475 -2.697 -13.931 1.00 95.62 105 SER A C 1
ATOM 865 O O . SER A 1 105 ? 15.031 -3.352 -14.805 1.00 95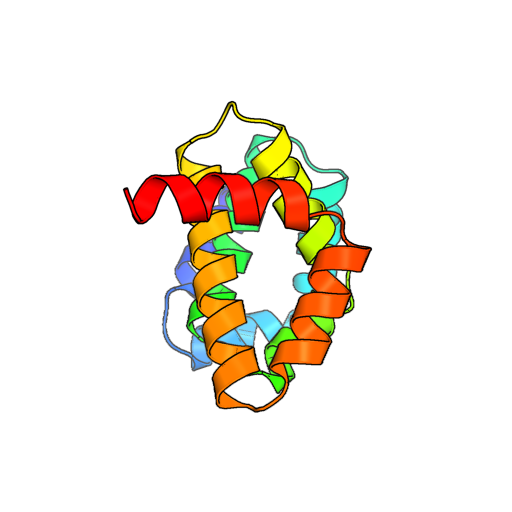.62 105 SER A O 1
ATOM 867 N N . ASN A 1 106 ? 13.221 -2.259 -14.055 1.00 96.00 106 ASN A N 1
ATOM 868 C CA . ASN A 1 106 ? 12.372 -2.499 -15.223 1.00 96.00 106 ASN A CA 1
ATOM 869 C C . ASN A 1 106 ? 12.302 -1.303 -16.191 1.00 96.00 106 ASN A C 1
ATOM 871 O O . ASN A 1 106 ? 11.417 -1.259 -17.041 1.00 96.00 106 ASN A O 1
ATOM 875 N N . ASN A 1 107 ? 13.199 -0.315 -16.075 1.00 94.56 107 ASN A N 1
ATOM 876 C CA . ASN A 1 107 ? 13.231 0.893 -16.918 1.00 94.56 107 ASN A CA 1
ATOM 877 C C . ASN A 1 107 ? 11.940 1.742 -16.888 1.00 94.56 107 ASN A C 1
ATOM 879 O O . ASN A 1 107 ? 11.705 2.555 -17.779 1.00 94.56 107 ASN A O 1
ATOM 883 N N . LYS A 1 108 ? 11.120 1.612 -15.839 1.00 93.75 108 LYS A N 1
ATOM 884 C CA . LYS A 1 108 ? 9.861 2.352 -15.635 1.00 93.75 108 LYS A CA 1
ATOM 885 C C . LYS A 1 108 ? 9.959 3.394 -14.510 1.00 93.75 108 LYS A C 1
ATOM 887 O O . LYS A 1 108 ? 8.951 3.784 -13.931 1.00 93.75 108 LYS A O 1
ATOM 892 N N . LYS A 1 109 ? 11.169 3.873 -14.191 1.00 90.88 109 LYS A N 1
ATOM 893 C CA . LYS A 1 109 ? 11.397 4.839 -13.097 1.00 90.88 109 LYS A CA 1
ATOM 894 C C . LYS A 1 109 ? 10.578 6.129 -13.243 1.00 90.88 109 LYS A C 1
ATOM 896 O O . LYS A 1 109 ? 9.999 6.583 -12.268 1.00 90.88 109 LYS A O 1
ATOM 901 N N . TYR A 1 110 ? 10.495 6.687 -14.455 1.00 90.31 110 TYR A N 1
ATOM 902 C CA . TYR A 1 110 ? 9.789 7.949 -14.701 1.00 90.31 110 TYR A CA 1
ATOM 903 C C . TYR A 1 110 ? 8.282 7.805 -14.498 1.00 90.31 110 TYR A C 1
ATOM 905 O O . TYR A 1 110 ? 7.681 8.652 -13.851 1.00 90.31 110 TYR A O 1
ATOM 913 N N . TYR A 1 111 ? 7.714 6.685 -14.955 1.00 91.38 111 TYR A N 1
ATOM 914 C CA . TYR A 1 111 ? 6.317 6.338 -14.705 1.00 91.38 111 TYR A CA 1
ATOM 915 C C . TYR A 1 111 ? 6.006 6.297 -13.206 1.00 91.38 111 TYR A C 1
ATOM 917 O O . TYR A 1 111 ? 5.022 6.865 -12.745 1.00 91.38 111 TYR A O 1
ATOM 925 N N . PHE A 1 112 ? 6.862 5.639 -12.419 1.00 92.44 112 PHE A N 1
ATOM 926 C CA . PHE A 1 112 ? 6.635 5.557 -10.981 1.00 92.44 112 PHE A CA 1
ATOM 927 C C . PHE A 1 112 ? 6.764 6.923 -10.297 1.00 92.44 112 PHE A C 1
ATOM 929 O O . PHE A 1 112 ? 5.940 7.247 -9.448 1.00 92.44 112 PHE A O 1
ATOM 936 N N . CYS A 1 113 ? 7.739 7.750 -10.690 1.00 89.94 113 CYS A N 1
ATOM 937 C CA . CYS A 1 113 ? 7.857 9.117 -10.177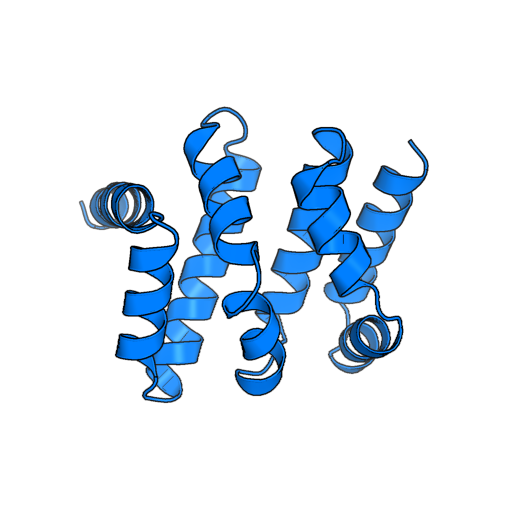 1.00 89.94 113 CYS A CA 1
ATOM 938 C C . CYS A 1 113 ? 6.607 9.958 -10.471 1.00 89.94 113 CYS A C 1
ATOM 940 O O . CYS A 1 113 ? 6.110 10.615 -9.562 1.00 89.94 113 CYS A O 1
ATOM 942 N N . GLU A 1 114 ? 6.062 9.883 -11.687 1.00 91.12 114 GLU A N 1
ATOM 943 C CA . GLU A 1 114 ? 4.808 10.555 -12.052 1.00 91.12 114 GLU A CA 1
ATOM 944 C C . GLU A 1 114 ? 3.658 10.109 -11.135 1.00 91.12 114 GLU A C 1
ATOM 946 O O . GLU A 1 114 ? 2.977 10.942 -10.542 1.00 91.12 114 GLU A O 1
ATOM 951 N N . LYS A 1 115 ? 3.509 8.799 -10.894 1.00 92.25 115 LYS A N 1
ATOM 952 C CA . LYS A 1 115 ? 2.485 8.268 -9.974 1.00 92.25 115 LYS A CA 1
ATOM 953 C C . LYS A 1 115 ? 2.660 8.750 -8.529 1.00 92.25 115 LYS A C 1
ATOM 955 O O . LYS A 1 115 ? 1.674 9.005 -7.839 1.00 92.25 115 LYS A O 1
ATOM 960 N N . ILE A 1 116 ? 3.900 8.894 -8.062 1.00 90.75 116 ILE A N 1
ATOM 961 C CA . ILE A 1 116 ? 4.232 9.430 -6.729 1.00 90.75 116 ILE A CA 1
ATOM 962 C C . ILE A 1 116 ? 3.910 10.925 -6.611 1.00 90.75 116 ILE A C 1
ATOM 964 O O . ILE A 1 116 ? 3.504 11.399 -5.541 1.00 90.75 116 ILE A O 1
ATOM 968 N N . GLU A 1 117 ? 4.115 11.679 -7.688 1.00 88.19 117 GLU A N 1
ATOM 969 C CA . GLU A 1 117 ? 3.760 13.094 -7.767 1.00 88.19 117 GLU A CA 1
ATOM 970 C C . GLU A 1 117 ? 2.241 13.275 -7.776 1.00 88.19 117 GLU A C 1
ATOM 972 O O . GLU A 1 117 ? 1.722 14.026 -6.948 1.00 88.19 117 GLU A O 1
ATOM 977 N N . GLU A 1 118 ? 1.521 12.517 -8.607 1.00 89.06 118 GLU A N 1
ATOM 978 C CA . GLU A 1 118 ? 0.051 12.499 -8.660 1.00 89.06 118 GLU A CA 1
ATOM 979 C C . GLU A 1 118 ? -0.576 12.131 -7.308 1.00 89.06 118 GLU A C 1
ATOM 981 O O . GLU A 1 118 ? -1.577 12.719 -6.894 1.00 89.06 118 GLU A O 1
ATOM 986 N N . SER A 1 119 ? 0.023 11.188 -6.574 1.00 87.81 119 SER A N 1
ATOM 987 C CA . SER A 1 119 ? -0.454 10.810 -5.239 1.00 87.81 119 SER A CA 1
ATOM 988 C C . SER A 1 119 ? -0.139 11.861 -4.166 1.00 87.81 119 SER A C 1
ATOM 990 O O . SER A 1 119 ? -0.675 11.803 -3.053 1.00 87.81 119 SER A O 1
ATOM 992 N N . GLY A 1 120 ? 0.743 12.820 -4.464 1.00 85.81 120 GLY A N 1
ATOM 993 C CA . GLY A 1 120 ? 1.235 13.824 -3.528 1.00 85.81 120 GLY A CA 1
ATOM 994 C C . GLY A 1 120 ? 2.089 13.238 -2.401 1.00 85.81 120 GLY A C 1
ATOM 995 O O . GLY A 1 120 ? 2.122 13.817 -1.315 1.00 85.81 120 GLY A O 1
ATOM 996 N N . CYS A 1 121 ? 2.731 12.084 -2.622 1.00 82.56 121 CYS A N 1
ATOM 997 C CA . CYS A 1 121 ? 3.653 11.454 -1.664 1.00 82.56 121 CYS A CA 1
ATOM 998 C C . CYS A 1 121 ? 5.044 12.111 -1.663 1.00 82.56 121 CYS A C 1
ATOM 1000 O O . CYS A 1 121 ? 5.810 11.937 -0.714 1.00 82.56 121 CYS A O 1
ATOM 1002 N N . ASN A 1 122 ? 5.376 12.856 -2.723 1.00 77.06 122 ASN A N 1
ATOM 1003 C CA . ASN A 1 122 ? 6.723 13.363 -2.989 1.00 77.06 122 ASN A CA 1
ATOM 1004 C C . ASN A 1 122 ? 7.312 14.189 -1.826 1.00 77.06 122 ASN A C 1
ATOM 1006 O O . ASN A 1 122 ? 8.463 13.983 -1.437 1.00 77.06 122 ASN A O 1
ATOM 1010 N N . SER A 1 123 ? 6.514 15.063 -1.203 1.00 74.62 123 SER A N 1
ATOM 1011 C CA . SER A 1 123 ? 6.951 15.907 -0.078 1.00 74.62 123 SER A CA 1
ATOM 1012 C C . SER A 1 123 ? 7.408 15.101 1.145 1.00 74.62 123 SER A C 1
ATOM 1014 O O . SER A 1 123 ? 8.337 15.501 1.844 1.00 74.62 123 SER A O 1
ATOM 1016 N N . PHE A 1 124 ? 6.791 13.946 1.396 1.00 71.50 124 PHE A N 1
ATOM 1017 C CA . PHE A 1 124 ? 7.103 13.100 2.552 1.00 71.50 124 PHE A CA 1
ATOM 1018 C C . PHE A 1 124 ? 8.321 12.219 2.292 1.00 71.50 124 PHE A C 1
ATOM 1020 O O . PHE A 1 124 ? 9.211 12.112 3.134 1.00 71.50 124 PHE A O 1
ATOM 1027 N N . ILE A 1 125 ? 8.389 11.640 1.093 1.00 70.19 125 ILE A N 1
ATOM 1028 C CA . ILE A 1 125 ? 9.497 10.786 0.661 1.00 70.19 125 ILE A CA 1
ATOM 1029 C C . ILE A 1 125 ? 10.799 11.597 0.646 1.00 70.19 125 ILE A C 1
ATOM 1031 O O . ILE A 1 125 ? 11.774 11.221 1.291 1.00 70.19 125 ILE A O 1
ATOM 1035 N N . THR A 1 126 ? 10.818 12.757 -0.010 1.00 68.62 126 THR A N 1
ATOM 1036 C CA . THR A 1 126 ? 12.030 13.593 -0.110 1.00 68.62 126 THR A CA 1
ATOM 1037 C C . THR A 1 126 ? 12.552 14.077 1.243 1.00 68.62 126 THR A C 1
ATOM 1039 O O . THR A 1 126 ? 13.765 14.112 1.448 1.00 68.62 126 THR A O 1
ATOM 1042 N N . THR A 1 127 ? 11.659 14.389 2.183 1.00 62.22 127 THR A N 1
ATOM 1043 C CA . THR A 1 127 ? 12.034 14.805 3.542 1.00 62.22 127 THR A CA 1
ATOM 1044 C C . THR A 1 127 ? 12.713 13.672 4.315 1.00 62.22 127 THR A C 1
ATOM 1046 O O . THR A 1 127 ? 13.739 13.890 4.952 1.00 62.22 127 THR A O 1
ATOM 1049 N N . HIS A 1 128 ? 12.188 12.447 4.221 1.00 58.84 128 HIS A N 1
ATOM 1050 C CA . HIS A 1 128 ? 12.672 11.314 5.014 1.00 58.84 128 HIS A CA 1
ATOM 1051 C C . HIS A 1 128 ? 13.899 10.607 4.411 1.00 58.84 128 HIS A C 1
ATOM 1053 O O . HIS A 1 128 ? 14.700 10.021 5.135 1.00 58.84 128 HIS A O 1
ATOM 1059 N N . PHE A 1 129 ? 14.081 10.659 3.087 1.00 53.8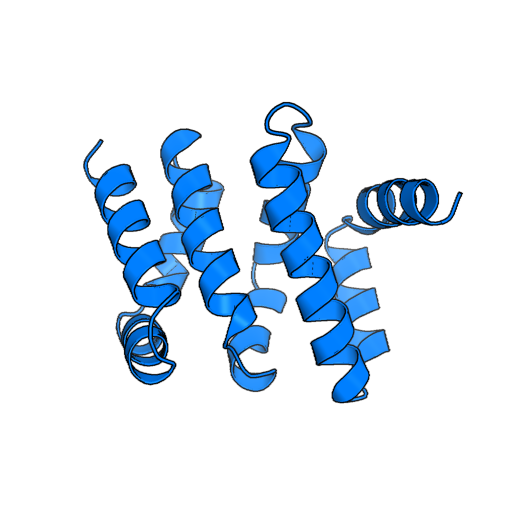1 129 PHE A N 1
ATOM 1060 C CA . PHE A 1 129 ? 15.292 10.126 2.450 1.00 53.81 129 PHE A CA 1
ATOM 1061 C C . PHE A 1 129 ? 16.505 11.053 2.610 1.00 53.81 129 PHE A C 1
ATOM 1063 O O . PHE A 1 129 ? 17.621 10.549 2.693 1.00 53.81 129 PHE A O 1
ATOM 1070 N N . ARG A 1 130 ? 16.314 12.377 2.728 1.00 46.06 130 ARG A N 1
ATOM 1071 C CA . ARG A 1 130 ? 17.416 13.311 3.031 1.00 46.06 130 ARG A CA 1
ATOM 1072 C C . ARG A 1 130 ? 18.021 13.066 4.416 1.00 46.06 130 ARG A C 1
ATOM 1074 O O . ARG A 1 130 ? 19.235 13.021 4.530 1.00 46.06 130 ARG A O 1
ATOM 1081 N N . SER A 1 131 ? 17.204 12.783 5.432 1.00 42.25 131 SER A N 1
ATOM 1082 C CA . SER A 1 131 ? 17.678 12.571 6.811 1.00 42.25 131 SER A CA 1
ATOM 1083 C C . SER A 1 131 ? 18.431 11.255 7.060 1.00 42.25 131 SER A C 1
ATOM 1085 O O . SER A 1 131 ? 18.830 11.000 8.189 1.00 42.25 131 SER A O 1
ATOM 1087 N N . ARG A 1 132 ? 18.562 10.373 6.059 1.00 41.12 132 ARG A N 1
ATOM 1088 C CA . ARG A 1 132 ? 19.365 9.135 6.138 1.00 41.12 132 ARG A CA 1
ATOM 1089 C C . ARG A 1 132 ? 20.678 9.213 5.351 1.00 41.12 132 ARG A C 1
ATOM 1091 O O . ARG A 1 132 ? 21.431 8.241 5.355 1.00 41.12 132 ARG A O 1
ATOM 1098 N N . CYS A 1 133 ? 20.918 10.318 4.646 1.00 34.84 133 CYS A N 1
ATOM 1099 C CA . CYS A 1 13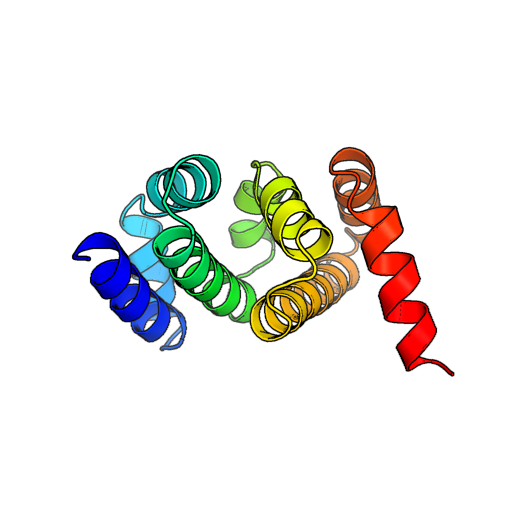3 ? 22.154 10.568 3.903 1.00 34.84 133 CYS A CA 1
ATOM 1100 C C . CYS A 1 133 ? 23.078 11.590 4.585 1.00 34.84 133 CYS A C 1
ATOM 1102 O O . CYS A 1 133 ? 24.203 11.750 4.115 1.00 34.84 133 CYS A O 1
ATOM 1104 N N . ASP A 1 134 ? 22.617 12.214 5.670 1.00 33.44 134 ASP A N 1
ATOM 1105 C CA . ASP A 1 134 ? 23.409 13.022 6.604 1.00 33.44 134 ASP A CA 1
ATOM 1106 C C . ASP A 1 134 ? 23.669 12.216 7.889 1.00 33.44 134 ASP A C 1
ATOM 1108 O O . ASP A 1 134 ? 24.784 12.330 8.448 1.00 33.44 134 ASP A O 1
#

InterPro domains:
  IPR011989 Armadillo-like helical [G3DSA:1.25.10.10] (1-129)
  IPR016024 Armadillo-type fold [SSF48371] (2-126)

Radius of gyration: 14.43 Å; chains: 1; bounding box: 36×36×33 Å